Protein AF-A0A1V2JE42-F1 (afdb_monomer)

Radius of gyration: 26.56 Å; Cα contacts (8 Å, |Δi|>4): 92; chains: 1; bounding box: 43×60×65 Å

InterPro domains:
  IPR021245 Protein of unknown function DUF2790 [PF10976] (25-70)

Structure (mmCIF, N/CA/C/O backbone):
data_AF-A0A1V2JE42-F1
#
_entry.id   AF-A0A1V2JE42-F1
#
loop_
_atom_site.group_PDB
_atom_site.id
_atom_site.type_symbol
_atom_site.label_atom_id
_atom_site.label_alt_id
_atom_site.label_comp_id
_atom_site.label_asym_id
_atom_site.label_entity_id
_atom_site.label_seq_id
_atom_site.pdbx_PDB_ins_code
_atom_site.Cartn_x
_atom_site.Cartn_y
_atom_site.Cartn_z
_atom_site.occupancy
_atom_site.B_iso_or_equiv
_atom_site.auth_seq_id
_atom_site.auth_comp_id
_atom_site.auth_asym_id
_atom_site.auth_atom_id
_atom_site.pdbx_PDB_model_num
ATOM 1 N N . MET A 1 1 ? 26.473 49.986 46.620 1.00 43.22 1 MET A N 1
ATOM 2 C CA . MET A 1 1 ? 26.024 49.406 45.339 1.00 43.22 1 MET A CA 1
ATOM 3 C C . MET A 1 1 ? 25.181 48.184 45.673 1.00 43.22 1 MET A C 1
ATOM 5 O O . MET A 1 1 ? 25.728 47.219 46.185 1.00 43.22 1 MET A O 1
ATOM 9 N N . ASN A 1 2 ? 23.861 48.278 45.522 1.00 52.22 2 ASN A N 1
ATOM 10 C CA . ASN A 1 2 ? 22.899 47.216 45.831 1.00 52.22 2 ASN A CA 1
ATOM 11 C C . ASN A 1 2 ? 22.288 46.781 44.491 1.00 52.22 2 ASN A C 1
ATOM 13 O O . ASN A 1 2 ? 21.500 47.512 43.899 1.00 52.22 2 ASN A O 1
ATOM 17 N N . TRP A 1 3 ? 22.769 45.647 43.986 1.00 58.50 3 TRP A N 1
ATOM 18 C CA . TRP A 1 3 ? 22.335 44.977 42.765 1.00 58.50 3 TRP A CA 1
ATOM 19 C C . TRP A 1 3 ? 21.048 44.236 43.095 1.00 58.50 3 TRP A C 1
ATOM 21 O O . TRP A 1 3 ? 21.121 43.183 43.706 1.00 58.50 3 TRP A O 1
ATOM 31 N N . ASN A 1 4 ? 19.881 44.767 42.746 1.00 52.91 4 ASN A N 1
ATOM 32 C CA . ASN A 1 4 ? 18.638 43.998 42.767 1.00 52.91 4 ASN A CA 1
ATOM 33 C C . ASN A 1 4 ? 17.625 44.664 41.840 1.00 52.91 4 ASN A C 1
ATOM 35 O O . ASN A 1 4 ? 16.945 45.602 42.244 1.00 52.91 4 ASN A O 1
ATOM 39 N N . THR A 1 5 ? 17.545 44.195 40.593 1.00 58.88 5 THR A N 1
ATOM 40 C CA . THR A 1 5 ? 16.286 43.989 39.845 1.00 58.88 5 THR A CA 1
ATOM 41 C C . THR A 1 5 ? 16.609 43.419 38.464 1.00 58.88 5 THR A C 1
ATOM 43 O O . THR A 1 5 ? 17.182 44.077 37.602 1.00 58.88 5 THR A O 1
ATOM 46 N N . LEU A 1 6 ? 16.281 42.143 38.282 1.00 57.25 6 LEU A N 1
ATOM 47 C CA . LEU A 1 6 ? 16.430 41.415 37.028 1.00 57.25 6 LEU A CA 1
ATOM 48 C C . LEU A 1 6 ? 15.270 41.799 36.100 1.00 57.25 6 LEU A C 1
ATOM 50 O O . LEU A 1 6 ? 14.111 41.759 36.512 1.00 57.25 6 LEU A O 1
ATOM 54 N N . ILE A 1 7 ? 15.577 42.176 34.858 1.00 61.25 7 ILE A N 1
ATOM 55 C CA . ILE A 1 7 ? 14.572 42.500 33.842 1.00 61.25 7 ILE A CA 1
ATOM 56 C C . ILE A 1 7 ? 13.896 41.196 33.406 1.00 61.25 7 ILE A C 1
ATOM 58 O O . ILE A 1 7 ? 14.476 40.393 32.678 1.00 61.25 7 ILE A O 1
ATOM 62 N N . ALA A 1 8 ? 12.659 40.989 33.848 1.00 60.12 8 ALA A N 1
ATOM 63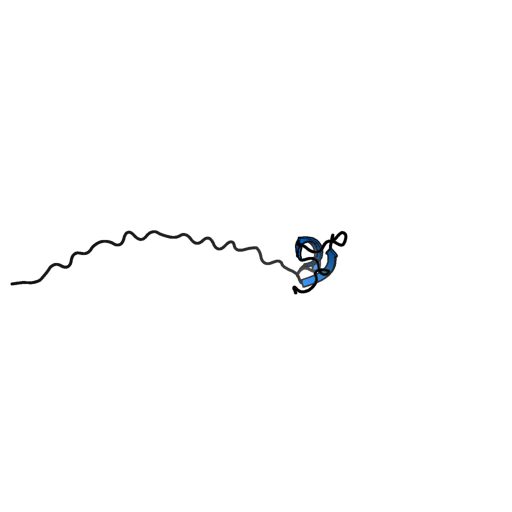 C CA . ALA A 1 8 ? 11.793 39.947 33.318 1.00 60.12 8 ALA A CA 1
ATOM 64 C C . ALA A 1 8 ? 11.234 40.412 31.963 1.00 60.12 8 ALA A C 1
ATOM 66 O O . ALA A 1 8 ? 10.208 41.085 31.909 1.00 60.12 8 ALA A O 1
ATOM 67 N N . VAL A 1 9 ? 11.920 40.090 30.863 1.00 63.19 9 VAL A N 1
ATOM 68 C CA . VAL A 1 9 ? 11.336 40.243 29.522 1.00 63.19 9 VAL A CA 1
ATOM 69 C C . VAL A 1 9 ? 10.491 39.007 29.244 1.00 63.19 9 VAL A C 1
ATOM 71 O O . VAL A 1 9 ? 11.000 37.891 29.147 1.00 63.19 9 VAL A O 1
ATOM 74 N N . SER A 1 10 ? 9.180 39.217 29.186 1.00 67.44 10 SER A N 1
ATOM 75 C CA . SER A 1 10 ? 8.176 38.199 28.918 1.00 67.44 10 SER A CA 1
ATOM 76 C C . SER A 1 10 ? 8.378 37.574 27.536 1.00 67.44 10 SER A C 1
ATOM 78 O O . SER A 1 10 ? 8.374 38.249 26.508 1.00 67.44 10 SER A O 1
ATOM 80 N N . LEU A 1 11 ? 8.522 36.250 27.510 1.00 65.50 11 LEU A N 1
ATOM 81 C CA . LEU A 1 11 ? 8.460 35.462 26.286 1.00 65.50 11 LEU A CA 1
ATOM 82 C C . LEU A 1 11 ? 6.997 35.426 25.825 1.00 65.50 11 LEU A C 1
ATOM 84 O O . LEU A 1 11 ? 6.170 34.748 26.436 1.00 65.50 11 LEU A O 1
ATOM 88 N N . LEU A 1 12 ? 6.657 36.158 24.762 1.00 66.88 12 LEU A N 1
ATOM 89 C CA . LEU A 1 12 ? 5.409 35.928 24.033 1.00 66.88 12 LEU A CA 1
ATOM 90 C C . LEU A 1 12 ? 5.512 34.546 23.377 1.00 66.88 12 LEU A C 1
ATOM 92 O O . LEU A 1 12 ? 6.186 34.371 22.364 1.00 66.88 12 LEU A O 1
ATOM 96 N N . ALA A 1 13 ? 4.900 33.545 24.005 1.00 68.81 13 ALA A N 1
ATOM 97 C CA . ALA A 1 13 ? 4.866 32.190 23.484 1.00 68.81 13 ALA A CA 1
ATOM 98 C C . ALA A 1 13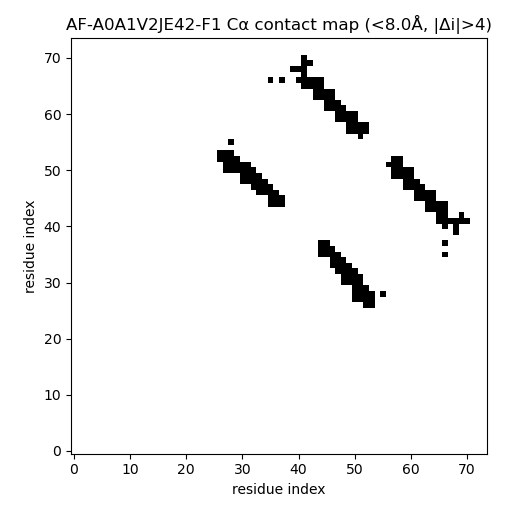 ? 3.917 32.131 22.277 1.00 68.81 13 ALA A C 1
ATOM 100 O O . ALA A 1 13 ? 2.697 32.177 22.430 1.00 68.81 13 ALA A O 1
ATOM 101 N N . PHE A 1 14 ? 4.474 32.025 21.070 1.00 69.88 14 PHE A N 1
ATOM 102 C CA . PHE A 1 14 ? 3.712 31.635 19.888 1.00 69.88 14 PHE A CA 1
ATOM 103 C C . PHE A 1 14 ? 3.276 30.176 20.059 1.00 69.88 14 PHE A C 1
ATOM 105 O O . PHE A 1 14 ? 4.115 29.277 20.122 1.00 69.88 14 PHE A O 1
ATOM 112 N N . THR A 1 15 ? 1.974 29.919 20.162 1.00 70.00 15 THR A N 1
ATOM 113 C CA . THR A 1 15 ? 1.451 28.552 20.202 1.00 70.00 15 THR A CA 1
ATOM 114 C C . THR A 1 15 ? 1.373 28.000 18.779 1.00 70.00 15 THR A C 1
ATOM 116 O O . THR A 1 15 ? 0.503 28.357 17.988 1.00 70.00 15 THR A O 1
ATOM 119 N N . VAL A 1 16 ? 2.312 27.119 18.428 1.00 72.00 16 VAL A N 1
ATOM 120 C CA . VAL A 1 16 ? 2.231 26.325 17.196 1.00 72.00 16 VAL A CA 1
ATOM 121 C C . VAL A 1 16 ? 1.230 25.195 17.436 1.00 72.00 16 VAL A C 1
ATOM 123 O O . VAL A 1 16 ? 1.510 24.262 18.184 1.00 72.00 16 VAL A O 1
A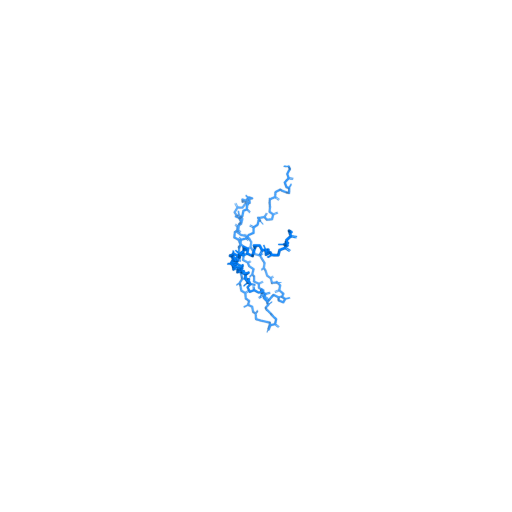TOM 126 N N . ASN A 1 17 ? 0.055 25.267 16.811 1.00 72.81 17 ASN A N 1
ATOM 127 C CA . ASN A 1 17 ? -0.888 24.149 16.803 1.00 72.81 17 ASN A CA 1
ATOM 128 C C . ASN A 1 17 ? -0.459 23.152 15.719 1.00 72.81 17 ASN A C 1
ATOM 130 O O . ASN A 1 17 ? -0.737 23.360 14.540 1.00 72.81 17 ASN A O 1
ATOM 134 N N . ALA A 1 18 ? 0.224 22.075 16.104 1.00 71.69 18 ALA A N 1
ATOM 135 C CA . ALA A 1 18 ? 0.459 20.946 15.210 1.00 71.69 18 ALA A CA 1
ATOM 136 C C . ALA A 1 18 ? -0.818 20.095 15.143 1.00 71.69 18 ALA A C 1
ATOM 138 O O . ALA A 1 18 ? -1.203 19.467 16.130 1.00 71.69 18 ALA A O 1
ATOM 139 N N . ARG A 1 19 ? -1.498 20.079 13.992 1.00 70.00 19 ARG A N 1
ATOM 140 C CA . ARG A 1 19 ? -2.584 19.127 13.742 1.00 70.00 19 ARG A CA 1
ATOM 141 C C . ARG A 1 19 ? -1.953 17.870 13.160 1.00 70.00 19 ARG A C 1
ATOM 143 O O . ARG A 1 19 ? -1.455 17.894 12.043 1.00 70.00 19 ARG A O 1
ATOM 150 N N . ALA A 1 20 ? -1.911 16.799 13.944 1.00 72.69 20 ALA A N 1
ATOM 151 C CA . ALA A 1 20 ? -1.621 15.489 13.389 1.00 72.69 20 ALA A CA 1
ATOM 152 C C . ALA A 1 20 ? -2.849 15.073 12.572 1.00 72.69 20 ALA A C 1
ATOM 154 O O . ALA A 1 20 ? -3.924 14.868 13.141 1.00 72.69 20 ALA A O 1
ATOM 155 N N . ASP A 1 21 ? -2.709 14.994 11.252 1.00 70.94 21 ASP A N 1
ATOM 156 C CA . ASP A 1 21 ? -3.713 14.365 10.402 1.00 70.94 21 ASP A CA 1
ATOM 157 C C . ASP A 1 21 ? -3.737 12.871 10.741 1.00 70.94 21 ASP A C 1
ATOM 159 O O . ASP A 1 21 ? -2.927 12.078 10.257 1.00 70.94 21 ASP A O 1
ATOM 163 N N . VAL A 1 22 ? -4.633 12.484 11.652 1.00 72.56 22 VAL A N 1
ATOM 164 C CA . VAL A 1 22 ? -4.882 11.077 11.966 1.00 72.56 22 VAL A CA 1
ATOM 165 C C . VAL A 1 22 ? -5.626 10.493 10.776 1.00 72.56 22 VAL A C 1
ATOM 167 O O . VAL A 1 22 ? -6.847 10.603 10.675 1.00 72.56 22 VAL A O 1
ATOM 170 N N . GLN A 1 23 ? -4.884 9.893 9.849 1.00 72.69 23 GLN A N 1
ATOM 171 C CA . GLN A 1 23 ? -5.505 9.070 8.822 1.00 72.69 23 GLN A CA 1
ATOM 172 C C . GLN A 1 23 ? -6.176 7.878 9.520 1.00 72.69 23 GLN A C 1
ATOM 174 O O . GLN A 1 23 ? -5.523 7.207 10.329 1.00 72.69 23 GLN A O 1
ATOM 179 N N . PRO A 1 24 ? -7.473 7.623 9.269 1.00 81.06 24 PRO A N 1
ATOM 180 C CA . PRO A 1 24 ? -8.155 6.490 9.871 1.00 81.06 24 PRO A CA 1
ATOM 181 C C . PRO A 1 24 ? -7.420 5.207 9.486 1.00 81.06 24 PRO A C 1
ATOM 183 O O . PRO A 1 24 ? -7.115 4.973 8.315 1.00 81.06 24 PRO A O 1
ATOM 186 N N . LYS A 1 25 ? -7.101 4.381 10.486 1.00 87.94 25 LYS A N 1
ATOM 187 C CA . LYS A 1 25 ? -6.461 3.089 10.249 1.00 87.94 25 LYS A CA 1
ATOM 188 C C . LYS A 1 25 ? -7.421 2.218 9.445 1.00 87.94 25 LYS A C 1
ATOM 190 O O . LYS A 1 25 ? -8.539 1.966 9.887 1.00 87.94 25 LYS A O 1
ATOM 195 N N . LEU A 1 26 ? -6.959 1.737 8.299 1.00 93.31 26 LEU A N 1
ATOM 196 C CA . LEU A 1 26 ? -7.707 0.789 7.490 1.00 93.31 26 LEU A CA 1
ATOM 197 C C . LEU A 1 26 ? -7.816 -0.557 8.225 1.00 93.31 26 LEU A C 1
ATOM 199 O O . LEU A 1 26 ? -6.803 -1.126 8.641 1.00 93.31 26 LEU A O 1
ATOM 203 N N . ASP A 1 27 ? -9.038 -1.058 8.388 1.00 96.00 27 ASP A N 1
ATOM 204 C CA . ASP A 1 27 ? -9.321 -2.337 9.044 1.00 96.00 27 ASP A CA 1
ATOM 205 C C . ASP A 1 27 ? -9.270 -3.489 8.033 1.00 96.00 27 ASP A C 1
ATOM 207 O O . ASP A 1 27 ? -10.297 -3.967 7.562 1.00 96.00 27 ASP A O 1
ATOM 211 N N . VAL A 1 28 ? -8.064 -3.899 7.635 1.00 97.19 28 VAL A N 1
ATOM 212 C CA . VAL A 1 28 ? -7.873 -5.027 6.710 1.00 97.19 28 VAL A CA 1
ATOM 213 C C . VAL A 1 28 ? -7.593 -6.301 7.496 1.00 97.19 28 VAL A C 1
ATOM 215 O O . VAL A 1 28 ? -6.550 -6.418 8.138 1.00 97.19 28 VAL A O 1
ATOM 218 N N . GLN A 1 29 ? -8.479 -7.289 7.387 1.00 98.06 29 GLN A N 1
ATOM 219 C CA . GLN A 1 29 ? -8.242 -8.640 7.894 1.00 98.06 29 GLN A CA 1
ATOM 220 C C . GLN A 1 29 ? -7.567 -9.528 6.842 1.00 98.06 29 GLN A C 1
ATOM 222 O O . GLN A 1 29 ? -6.640 -10.272 7.164 1.00 98.06 29 GLN A O 1
ATOM 227 N N . ARG A 1 30 ? -8.024 -9.476 5.582 1.00 98.12 30 ARG A N 1
ATOM 228 C CA . ARG A 1 30 ? -7.465 -10.282 4.482 1.00 98.12 30 ARG A CA 1
ATOM 229 C C . ARG A 1 30 ? -7.625 -9.596 3.133 1.00 98.12 30 ARG A C 1
ATOM 231 O O . ARG A 1 30 ? -8.736 -9.255 2.751 1.00 98.12 30 ARG A O 1
ATOM 238 N N . VAL A 1 31 ? -6.545 -9.499 2.364 1.00 98.06 31 VAL A N 1
ATOM 239 C CA . VAL A 1 31 ? -6.609 -9.081 0.955 1.00 98.06 31 VAL A CA 1
ATOM 240 C C . VAL A 1 31 ? -7.142 -10.234 0.103 1.00 98.06 31 VAL A C 1
ATOM 242 O O . VAL A 1 31 ? -6.657 -11.359 0.219 1.00 98.06 31 VAL A O 1
ATOM 245 N N . LEU A 1 32 ? -8.145 -9.958 -0.731 1.00 98.44 32 LEU A N 1
ATOM 246 C CA . LEU A 1 32 ? -8.723 -10.925 -1.666 1.00 98.44 32 LEU A CA 1
ATOM 247 C C . LEU A 1 32 ? -8.127 -10.762 -3.063 1.00 98.44 32 LEU A C 1
ATOM 249 O O . LEU A 1 32 ? -7.685 -11.742 -3.657 1.00 98.44 32 LEU A O 1
ATOM 253 N N . THR A 1 33 ? -8.093 -9.530 -3.573 1.00 98.12 33 THR A N 1
ATOM 254 C CA . THR A 1 33 ? -7.517 -9.205 -4.883 1.00 98.12 33 THR A CA 1
ATOM 255 C C . THR A 1 33 ? -6.888 -7.821 -4.866 1.00 98.12 33 THR A C 1
ATOM 257 O O . THR A 1 33 ? -7.412 -6.911 -4.224 1.00 98.12 33 THR A O 1
ATOM 260 N N . THR A 1 34 ? -5.833 -7.648 -5.656 1.00 96.50 34 THR A N 1
ATOM 261 C CA . THR A 1 34 ? -5.272 -6.341 -6.008 1.00 96.50 34 THR A CA 1
ATOM 262 C C . THR A 1 34 ? -5.136 -6.286 -7.521 1.00 96.50 34 THR A C 1
ATOM 264 O O . THR A 1 34 ? -4.607 -7.218 -8.124 1.00 96.50 34 THR A O 1
ATOM 267 N N . VAL A 1 35 ? -5.637 -5.216 -8.128 1.00 95.44 35 VAL A N 1
ATOM 268 C CA . VAL A 1 35 ? -5.548 -4.965 -9.569 1.00 95.44 35 VAL A CA 1
ATOM 269 C C . VAL A 1 35 ? -4.908 -3.602 -9.774 1.00 95.44 35 VAL A C 1
ATOM 271 O O . VAL A 1 35 ? -5.318 -2.636 -9.136 1.00 95.44 35 VAL A O 1
ATOM 274 N N . GLU A 1 36 ? -3.926 -3.523 -10.664 1.00 94.12 36 GLU A N 1
ATOM 275 C CA . GLU A 1 36 ? -3.304 -2.263 -11.069 1.00 94.12 36 GLU A CA 1
ATOM 276 C C . GLU A 1 36 ? -3.732 -1.886 -12.481 1.00 94.12 36 GLU A C 1
ATOM 278 O O . GLU A 1 36 ? -3.709 -2.716 -13.390 1.00 94.12 36 GLU A O 1
ATOM 283 N N . ASP A 1 37 ? -4.058 -0.613 -12.672 1.00 90.50 37 ASP A N 1
ATOM 284 C CA . ASP A 1 37 ? -4.258 -0.026 -13.992 1.00 90.50 37 ASP A CA 1
ATOM 285 C C . ASP A 1 37 ? -2.941 0.599 -14.466 1.00 90.50 37 ASP A C 1
ATOM 287 O O . ASP A 1 37 ? -2.719 1.809 -14.362 1.00 90.50 37 ASP A O 1
ATOM 291 N N . THR A 1 38 ? -2.009 -0.250 -14.910 1.00 81.69 38 THR A N 1
ATOM 292 C CA . THR A 1 38 ? -0.678 0.210 -15.333 1.00 81.69 38 THR A CA 1
ATOM 293 C C . T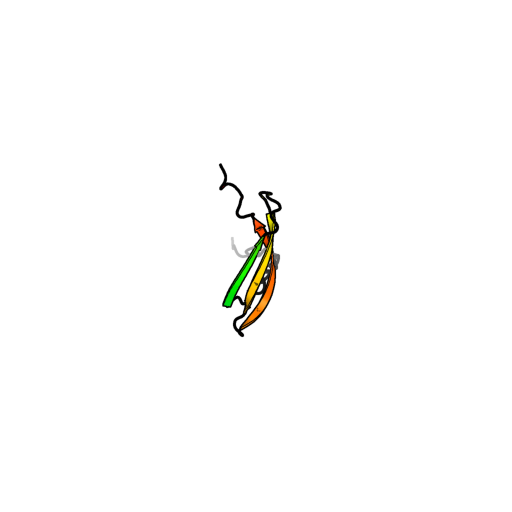HR A 1 38 ? -0.654 0.701 -16.773 1.00 81.69 38 THR A C 1
ATOM 295 O O . THR A 1 38 ? 0.179 1.536 -17.108 1.00 81.69 38 THR A O 1
ATOM 298 N N . ASN A 1 39 ? -1.516 0.180 -17.657 1.00 82.62 39 ASN A N 1
ATOM 299 C CA . ASN A 1 39 ? -1.400 0.336 -19.117 1.00 82.62 39 ASN A CA 1
ATOM 300 C C . ASN A 1 39 ? 0.047 0.140 -19.645 1.00 82.62 39 ASN A C 1
ATOM 302 O O . ASN A 1 39 ? 0.434 0.724 -20.655 1.00 82.62 39 ASN A O 1
ATOM 306 N N . GLY A 1 40 ? 0.872 -0.652 -18.944 1.00 78.31 40 GLY A N 1
ATOM 307 C CA . GLY A 1 40 ? 2.300 -0.839 -19.234 1.00 78.31 40 GLY A CA 1
ATOM 308 C C . GLY A 1 40 ? 3.226 0.324 -18.839 1.00 78.31 40 GLY A C 1
ATOM 309 O O . GLY A 1 40 ? 4.436 0.216 -19.025 1.00 78.31 40 GLY A O 1
ATOM 310 N N . ALA A 1 41 ? 2.707 1.416 -18.278 1.00 82.75 41 ALA A N 1
ATOM 311 C CA . ALA A 1 41 ? 3.497 2.547 -17.808 1.00 82.75 41 ALA A CA 1
ATOM 312 C C . ALA A 1 41 ? 4.178 2.245 -16.465 1.00 82.75 41 ALA A C 1
ATOM 314 O O . ALA A 1 41 ? 3.565 1.685 -15.560 1.00 82.75 41 ALA A O 1
ATOM 315 N N . CYS A 1 42 ? 5.435 2.671 -16.323 1.00 89.31 42 CYS A N 1
ATOM 316 C CA . CYS A 1 42 ? 6.081 2.798 -15.019 1.00 89.31 42 CYS A CA 1
ATOM 317 C C . CYS A 1 42 ? 5.798 4.198 -14.452 1.00 89.31 42 CYS A C 1
ATOM 319 O O . CYS A 1 42 ? 6.000 5.205 -15.133 1.00 89.31 42 CYS A O 1
ATOM 321 N N . GLY A 1 43 ? 5.322 4.266 -13.210 1.00 89.69 43 GLY A N 1
ATOM 322 C CA . GLY A 1 43 ? 5.007 5.514 -12.520 1.00 89.69 43 GLY A CA 1
ATOM 323 C C . GLY A 1 43 ? 3.962 5.317 -11.427 1.00 89.69 43 GLY A C 1
ATOM 324 O O . GLY A 1 43 ? 3.733 4.198 -10.976 1.00 89.69 43 GLY A O 1
ATOM 325 N N . ILE A 1 44 ? 3.324 6.408 -10.996 1.00 92.69 44 ILE A N 1
ATOM 326 C CA . ILE A 1 44 ? 2.177 6.335 -10.084 1.00 92.69 44 ILE A CA 1
ATOM 327 C C . ILE A 1 44 ? 0.941 5.906 -10.881 1.00 92.69 44 ILE A C 1
ATOM 329 O O . ILE A 1 44 ? 0.521 6.616 -11.794 1.00 92.69 44 ILE A O 1
ATOM 333 N N . VAL A 1 45 ? 0.343 4.783 -10.498 1.00 94.25 45 VAL A N 1
ATOM 334 C CA . VAL A 1 45 ? -0.821 4.163 -11.147 1.00 94.25 45 VAL A CA 1
ATOM 335 C C . VAL A 1 45 ? -1.989 4.039 -10.175 1.00 94.25 45 VAL A C 1
ATOM 337 O O . VAL A 1 45 ? -1.802 4.093 -8.954 1.00 94.25 45 VAL A O 1
ATOM 340 N N . ASN A 1 46 ? -3.201 3.891 -10.714 1.00 95.62 46 ASN A N 1
ATOM 341 C CA . ASN A 1 46 ? -4.365 3.538 -9.905 1.00 95.62 46 ASN A CA 1
ATOM 342 C C . ASN A 1 46 ? -4.318 2.047 -9.562 1.00 95.62 46 ASN A C 1
ATOM 344 O O . ASN A 1 46 ? -3.931 1.218 -10.388 1.00 95.62 46 ASN A O 1
ATOM 348 N N . ALA A 1 47 ? -4.744 1.720 -8.350 1.00 95.69 47 ALA A N 1
ATOM 349 C CA . ALA A 1 47 ? -4.877 0.359 -7.874 1.00 95.69 47 ALA A CA 1
ATOM 350 C C . ALA A 1 47 ? -6.210 0.172 -7.147 1.00 95.69 47 ALA A C 1
ATOM 352 O O . ALA A 1 47 ? -6.690 1.067 -6.447 1.00 95.69 47 ALA A O 1
ATOM 353 N N . HIS A 1 48 ? -6.773 -1.021 -7.307 1.00 97.00 48 HIS A N 1
ATOM 354 C CA . HIS A 1 48 ? -8.042 -1.443 -6.735 1.00 97.00 48 HIS A CA 1
ATOM 355 C C . HIS A 1 48 ? -7.798 -2.676 -5.868 1.00 97.00 48 HIS A C 1
ATOM 357 O O . HIS A 1 48 ? -7.401 -3.728 -6.377 1.00 97.00 48 HIS A O 1
ATOM 363 N N . MET A 1 49 ? -8.028 -2.560 -4.561 1.00 97.75 49 MET A N 1
ATOM 364 C CA . MET A 1 49 ? -7.901 -3.673 -3.623 1.00 97.75 4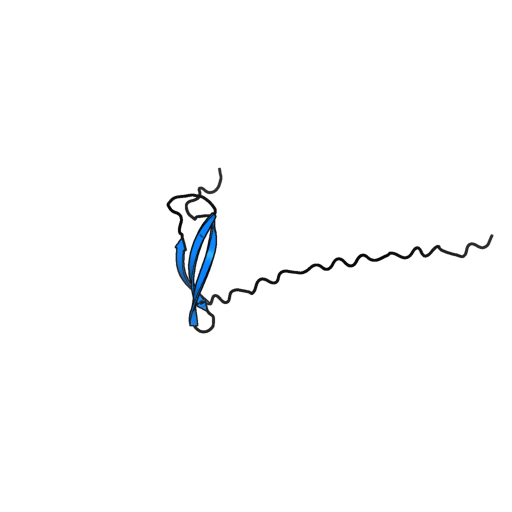9 MET A CA 1
ATOM 365 C C . MET A 1 49 ? -9.272 -4.079 -3.095 1.00 97.75 49 MET A C 1
ATOM 367 O O . MET A 1 49 ? -9.967 -3.279 -2.475 1.00 97.75 49 MET A O 1
ATOM 371 N N . THR A 1 50 ? -9.636 -5.344 -3.284 1.00 98.50 50 THR A N 1
ATOM 372 C CA . THR A 1 50 ? -10.785 -5.950 -2.604 1.00 98.50 50 THR A CA 1
ATOM 373 C C . THR A 1 50 ? -10.278 -6.709 -1.385 1.00 98.50 50 THR A C 1
ATOM 375 O O . THR A 1 50 ? -9.347 -7.511 -1.499 1.00 98.50 50 THR A O 1
ATOM 378 N N . TYR A 1 51 ? -10.865 -6.472 -0.215 1.00 98.50 51 TYR A N 1
ATOM 379 C CA . TYR A 1 51 ? -10.421 -7.073 1.042 1.00 98.50 51 TYR A CA 1
ATOM 380 C C . TYR A 1 51 ? -11.594 -7.446 1.952 1.00 98.50 51 TYR A C 1
ATOM 382 O O . TYR A 1 51 ? -12.695 -6.937 1.784 1.00 98.50 51 TYR A O 1
ATOM 390 N N . LEU A 1 52 ? -11.356 -8.341 2.910 1.00 98.69 52 LEU A N 1
ATOM 391 C CA . LEU A 1 52 ? -12.238 -8.581 4.049 1.00 98.69 52 LEU A CA 1
ATOM 392 C C . LEU A 1 52 ? -11.787 -7.725 5.229 1.00 98.69 52 LEU A C 1
ATOM 394 O O . LEU A 1 52 ? -10.594 -7.723 5.557 1.00 98.69 52 LEU A O 1
ATOM 398 N N . ASP A 1 53 ? -12.722 -7.036 5.872 1.00 98.12 53 ASP A N 1
ATOM 399 C CA . ASP A 1 53 ? -12.482 -6.351 7.143 1.00 98.12 53 ASP A CA 1
ATOM 400 C C . ASP A 1 53 ? -12.524 -7.309 8.347 1.00 98.12 53 ASP A C 1
ATOM 402 O O . ASP A 1 53 ? -12.735 -8.518 8.196 1.00 98.12 53 ASP A O 1
ATOM 406 N N . SER A 1 54 ? -12.287 -6.801 9.563 1.00 98.19 54 SER A N 1
ATOM 407 C CA . SER A 1 54 ? -12.278 -7.641 10.772 1.00 98.19 54 SER A CA 1
ATOM 408 C C . SER A 1 54 ? -13.629 -8.292 11.096 1.00 98.19 54 SER A C 1
ATOM 410 O O . SER A 1 54 ? -13.658 -9.297 11.811 1.00 98.19 54 SER A O 1
ATOM 412 N N . HIS A 1 55 ? -14.724 -7.789 10.520 1.00 98.12 55 HIS A N 1
ATOM 413 C CA . HIS A 1 55 ? -16.073 -8.345 10.631 1.00 98.12 55 HIS A CA 1
ATOM 414 C C . HIS A 1 55 ? -16.392 -9.344 9.507 1.00 98.12 55 HIS A C 1
ATOM 416 O O . HIS A 1 55 ? -17.500 -9.880 9.455 1.00 98.12 55 HIS A O 1
ATOM 422 N N . GLY A 1 56 ? -15.435 -9.612 8.613 1.00 98.06 56 GLY A N 1
ATOM 423 C CA . GLY A 1 56 ? -15.604 -10.507 7.475 1.00 98.06 56 GLY A CA 1
ATOM 424 C C . GLY A 1 56 ? -16.416 -9.901 6.330 1.00 98.06 56 GLY A C 1
ATOM 425 O O . GLY A 1 56 ? -16.883 -10.650 5.472 1.00 98.06 56 GLY A O 1
ATOM 426 N N . GLN A 1 57 ? -16.613 -8.578 6.296 1.00 98.62 57 GLN A N 1
ATOM 427 C CA . GLN A 1 57 ? -17.307 -7.920 5.189 1.00 98.62 57 GLN A CA 1
ATOM 428 C C . GLN A 1 57 ? -16.332 -7.587 4.065 1.00 98.62 57 GLN A C 1
ATOM 430 O O . GLN A 1 57 ? -15.203 -7.164 4.311 1.00 98.62 57 GLN A O 1
ATOM 435 N N . GLN A 1 58 ? -16.780 -7.759 2.820 1.00 98.62 58 GLN A N 1
ATOM 436 C CA . GLN A 1 58 ? -15.991 -7.377 1.658 1.00 98.62 58 GLN A CA 1
ATOM 437 C C . GLN A 1 58 ? -16.056 -5.865 1.437 1.00 98.62 58 GLN A C 1
ATOM 439 O O . GLN A 1 58 ? -17.135 -5.293 1.313 1.00 98.62 58 GLN A O 1
ATOM 444 N N . GLN A 1 59 ? -14.886 -5.254 1.325 1.00 98.38 59 GLN A N 1
ATOM 445 C CA . GLN A 1 59 ? -14.681 -3.835 1.086 1.00 98.38 59 GLN A CA 1
ATOM 446 C C . GLN A 1 59 ? -13.811 -3.635 -0.159 1.00 98.38 59 GLN A C 1
ATOM 448 O O . GLN A 1 59 ? -13.057 -4.529 -0.559 1.00 98.38 59 GLN A O 1
ATOM 453 N N . VAL A 1 60 ? -13.903 -2.447 -0.756 1.00 97.56 60 VAL A N 1
ATOM 454 C CA . VAL A 1 60 ? -13.068 -2.022 -1.886 1.00 97.56 60 VAL A CA 1
ATOM 455 C C . VAL A 1 60 ? -12.328 -0.749 -1.500 1.00 97.56 60 VAL A C 1
ATOM 457 O O . VAL A 1 60 ? -12.933 0.196 -0.995 1.00 97.56 60 VAL A O 1
ATOM 460 N N . LEU A 1 61 ? -11.019 -0.736 -1.739 1.00 96.88 61 LEU A N 1
ATOM 461 C CA . LEU A 1 61 ? -10.173 0.439 -1.607 1.00 96.88 61 LEU A CA 1
ATOM 462 C C . LEU A 1 61 ? -9.559 0.791 -2.959 1.00 96.88 61 LEU A C 1
ATOM 464 O O . LEU A 1 61 ? -8.771 0.016 -3.506 1.00 96.88 61 LEU A O 1
ATOM 468 N N . ASP A 1 62 ? -9.854 2.001 -3.420 1.00 96.94 62 ASP A N 1
ATOM 469 C CA . ASP A 1 62 ? -9.195 2.625 -4.560 1.00 96.94 62 ASP A CA 1
ATOM 470 C C . ASP A 1 62 ? -8.073 3.534 -4.055 1.00 96.94 62 ASP A C 1
ATOM 472 O O . ASP A 1 62 ? -8.278 4.380 -3.181 1.00 96.94 62 ASP A O 1
ATOM 476 N N . TYR A 1 63 ? -6.866 3.352 -4.581 1.00 94.81 63 TYR A N 1
ATOM 477 C CA . TYR A 1 63 ? -5.686 4.093 -4.145 1.00 94.81 63 TYR A CA 1
ATOM 478 C C . TYR A 1 63 ? -4.682 4.261 -5.283 1.00 94.81 63 TYR A C 1
ATOM 480 O O . TYR A 1 63 ? -4.862 3.752 -6.388 1.00 94.81 63 TYR A O 1
ATOM 488 N N . LYS A 1 64 ? -3.610 5.010 -5.014 1.00 93.75 64 LYS A N 1
ATOM 489 C CA . LYS A 1 64 ? -2.483 5.157 -5.934 1.00 93.75 64 LYS A CA 1
ATOM 490 C C . LYS A 1 64 ? -1.230 4.534 -5.341 1.00 93.75 64 LYS A C 1
ATOM 492 O O . LYS A 1 64 ? -0.968 4.698 -4.150 1.00 93.75 64 LYS A O 1
ATOM 497 N N . LYS A 1 65 ? -0.443 3.860 -6.175 1.00 91.31 65 LYS A N 1
ATOM 49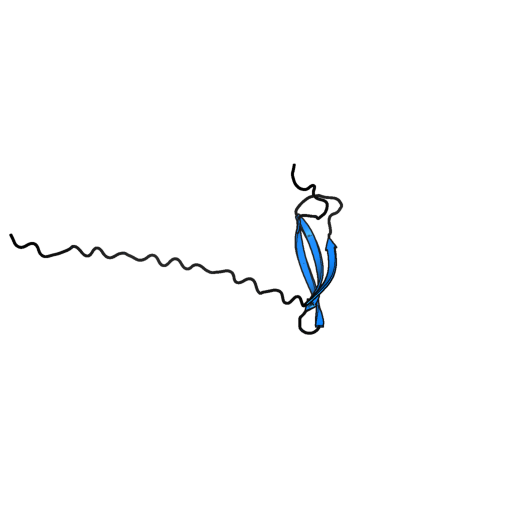8 C CA . LYS A 1 65 ? 0.870 3.300 -5.820 1.00 91.31 65 LYS A CA 1
ATOM 499 C C . LYS A 1 65 ? 1.846 3.445 -6.980 1.00 91.31 65 LYS A C 1
ATOM 501 O O . LYS A 1 65 ? 1.439 3.791 -8.084 1.00 91.31 65 LYS A O 1
ATOM 506 N N . PHE A 1 66 ? 3.126 3.191 -6.731 1.00 92.06 66 PHE A N 1
ATOM 507 C CA . PHE A 1 66 ? 4.070 2.956 -7.820 1.00 92.06 66 PHE A CA 1
ATOM 508 C C . PHE A 1 66 ? 3.756 1.618 -8.482 1.00 92.06 66 PHE A C 1
ATOM 510 O O . PHE A 1 66 ? 3.484 0.650 -7.775 1.00 92.06 66 PHE A O 1
ATOM 517 N N . ALA A 1 67 ? 3.767 1.596 -9.811 1.00 92.25 67 ALA A N 1
ATOM 518 C CA . ALA A 1 67 ? 3.514 0.400 -10.598 1.00 92.25 67 ALA A CA 1
ATOM 519 C C . ALA A 1 67 ? 4.574 -0.673 -10.320 1.00 92.25 67 ALA A C 1
ATOM 521 O O . ALA 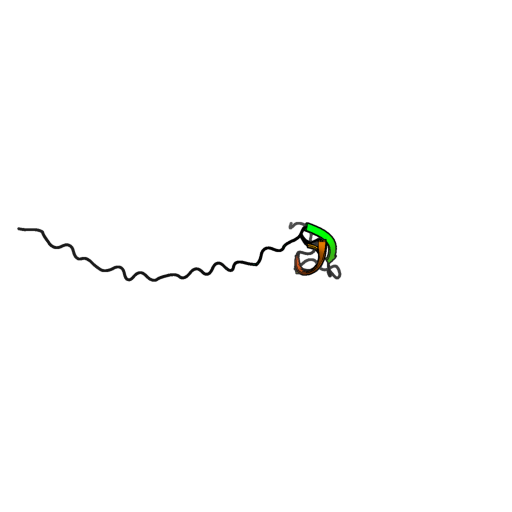A 1 67 ? 5.769 -0.365 -10.260 1.00 92.25 67 ALA A O 1
ATOM 522 N N . ASP A 1 68 ? 4.144 -1.930 -10.206 1.00 89.44 68 ASP A N 1
ATOM 523 C CA . ASP A 1 68 ? 5.044 -3.048 -9.890 1.00 89.44 68 ASP A CA 1
ATOM 524 C C . ASP A 1 68 ? 6.053 -3.343 -11.018 1.00 89.44 68 ASP A C 1
ATOM 526 O O . ASP A 1 68 ? 7.087 -3.965 -10.794 1.00 89.44 68 ASP A O 1
ATOM 530 N N . ASN A 1 69 ? 5.776 -2.881 -12.241 1.00 87.88 69 ASN A N 1
ATOM 531 C CA . ASN A 1 69 ? 6.637 -3.053 -13.414 1.00 87.88 69 ASN A CA 1
ATOM 532 C C . ASN A 1 69 ? 7.706 -1.956 -13.570 1.00 87.88 69 ASN A C 1
ATOM 534 O O . ASN A 1 69 ? 8.365 -1.890 -14.612 1.00 87.88 69 ASN A O 1
ATOM 538 N N . CYS A 1 70 ? 7.870 -1.073 -12.586 1.00 86.25 70 CYS A N 1
ATOM 539 C CA . CYS A 1 70 ? 8.987 -0.141 -12.581 1.00 86.25 70 CYS A CA 1
ATOM 540 C C . CYS A 1 70 ? 10.308 -0.875 -12.334 1.00 86.25 70 CYS A C 1
ATOM 54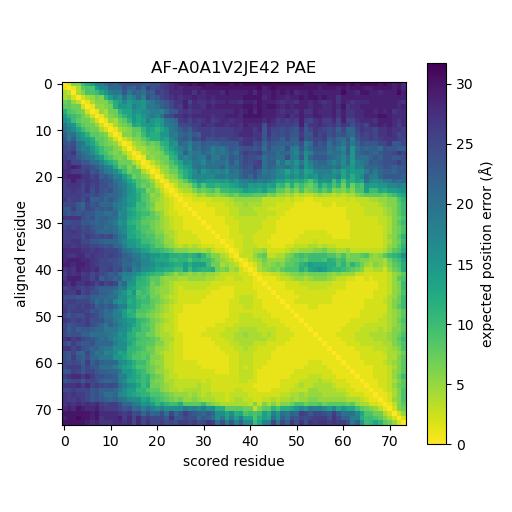2 O O . CYS A 1 70 ? 10.420 -1.657 -11.395 1.00 86.25 70 CYS A O 1
ATOM 544 N N . ALA A 1 71 ? 11.327 -0.594 -13.153 1.00 79.25 71 ALA A N 1
ATOM 545 C CA . ALA A 1 71 ? 12.682 -1.036 -12.846 1.00 79.25 71 ALA A CA 1
ATOM 546 C C . ALA A 1 71 ? 13.104 -0.435 -11.498 1.00 79.25 71 ALA A C 1
ATOM 548 O O . ALA A 1 71 ? 12.996 0.779 -11.300 1.00 79.25 71 ALA A O 1
ATOM 549 N N . GLU A 1 72 ? 13.564 -1.281 -10.577 1.00 73.81 72 GLU A N 1
ATOM 550 C CA . GLU A 1 72 ? 14.188 -0.836 -9.333 1.00 73.81 72 GLU A CA 1
ATOM 551 C C . GLU A 1 72 ? 15.380 0.050 -9.716 1.00 73.81 72 GLU A C 1
ATOM 553 O O . GLU A 1 72 ? 16.275 -0.402 -10.427 1.00 73.81 72 GLU A O 1
ATOM 558 N N . GLY A 1 73 ? 15.302 1.340 -9.373 1.00 61.09 73 GLY A N 1
ATOM 559 C CA . GLY A 1 73 ? 16.087 2.411 -9.993 1.00 61.09 73 GLY A CA 1
ATOM 560 C C . GLY A 1 73 ? 17.570 2.091 -10.203 1.00 61.09 73 GLY A C 1
ATOM 561 O O . GLY A 1 73 ? 18.257 1.664 -9.277 1.00 61.09 73 GLY A O 1
ATOM 562 N N . SER A 1 74 ? 18.053 2.335 -11.425 1.00 51.03 74 SER A N 1
ATOM 563 C CA . SER A 1 74 ? 19.482 2.398 -11.760 1.00 51.03 74 SER A CA 1
ATOM 564 C C . SER A 1 74 ? 20.083 3.748 -11.397 1.00 51.03 74 SER A C 1
ATOM 566 O O . SER A 1 74 ? 19.431 4.755 -11.767 1.00 51.03 74 SER A O 1
#

Sequence (74 aa):
MNWNTLIAVSLLAFTVNARADVQPKLDVQRVLTTVEDTNGACGIVNAHMTYLDSHGQQQVLDYKKFADNCAEGS

pLDDT: mean 83.24, std 15.32, range [43.22, 98.69]

Foldseek 3Di:
DDDDDDDPDDDPDDDDDDDDPPDPDDQFPFWDDKDWPCVVPFDKTWMWTWGAGPVRDTDIDIDIDGDPPDDPDD

Mean predicted aligned error: 12.26 Å

Organism: Pseudomonas azotoformans (NCBI:txid47878)

Solvent-accessible surface area (backbone atoms only — not comparable to full-atom values): 5081 Å² total; per-residue (Å²): 138,84,92,83,82,83,84,81,77,79,79,81,78,81,80,81,82,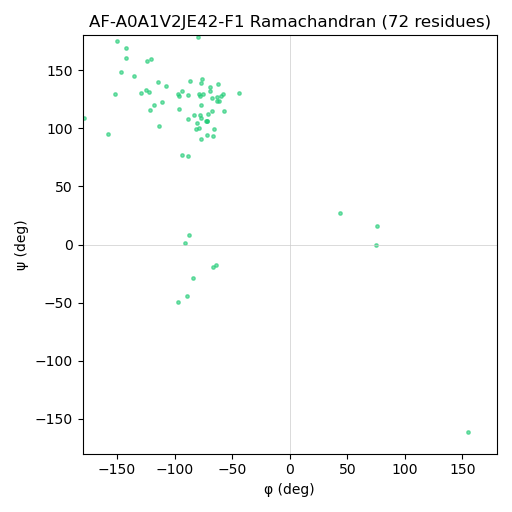81,78,79,82,78,71,80,80,81,64,74,63,42,83,75,46,76,48,72,60,42,92,85,50,64,47,82,25,49,31,44,33,35,28,25,27,83,86,68,47,82,47,77,46,79,49,75,42,71,32,88,80,41,74,80,82,130

Secondary structure (DSSP, 8-state):
----------------------PPPP--SEEEEEEEE-TT--SEEEEEEEEE-TTS-EEEEEEEEE-TTS----

Nearest PDB structures (foldseek):
  4f98-assembly1_A-2  TM=7.201E-01  e=4.830E-03  Pseudomonas aeruginosa PAO1
  3o61-assembly1_A  TM=5.677E-01  e=9.134E-01  Escherichia coli K-12
  1viu-assembly1_A  TM=5.781E-01  e=1.602E+00  Escherichia coli
  1viu-assembly2_D  TM=5.865E-01  e=2.329E+00  Escherichia coli
  2n6f-assembly1_A  TM=3.732E-01  e=7.116E-01  Homo sapiens